Protein AF-A0A1F3VD15-F1 (afdb_monomer_lite)

pLDDT: mean 77.74, std 13.34, range [30.31, 94.88]

Structure (mmCIF, N/CA/C/O backbone):
data_AF-A0A1F3VD15-F1
#
_entry.id   AF-A0A1F3VD15-F1
#
loop_
_atom_site.group_PDB
_atom_site.id
_atom_site.type_symbol
_atom_site.label_atom_id
_atom_site.label_alt_id
_atom_site.label_comp_id
_atom_site.label_asym_id
_atom_site.label_entity_id
_atom_site.label_seq_id
_atom_site.pdbx_PDB_ins_code
_atom_site.Cartn_x
_atom_site.Cartn_y
_atom_site.Cartn_z
_atom_site.occupancy
_atom_site.B_iso_or_equiv
_atom_site.auth_seq_id
_atom_site.auth_comp_id
_atom_site.auth_asym_id
_atom_site.auth_atom_id
_atom_site.pdbx_PDB_model_num
ATOM 1 N N . MET A 1 1 ? 18.561 3.387 11.518 1.00 33.38 1 MET A N 1
ATOM 2 C CA . MET A 1 1 ? 18.043 2.213 10.785 1.00 33.38 1 MET A CA 1
ATOM 3 C C . MET A 1 1 ? 16.735 1.806 11.439 1.00 33.38 1 MET A C 1
ATOM 5 O O . MET A 1 1 ? 16.767 1.297 12.551 1.00 33.38 1 MET A O 1
ATOM 9 N N . GLN A 1 2 ? 15.594 2.142 10.833 1.00 30.31 2 GLN A N 1
ATOM 10 C CA . GLN A 1 2 ? 14.295 1.682 11.330 1.00 30.31 2 GLN A CA 1
ATOM 11 C C . GLN A 1 2 ? 14.101 0.237 10.874 1.00 30.31 2 GLN A C 1
ATOM 13 O O . GLN A 1 2 ? 14.161 -0.056 9.683 1.00 30.31 2 GLN A O 1
ATOM 18 N N . LYS A 1 3 ? 13.949 -0.659 11.847 1.00 33.28 3 LYS A N 1
ATOM 19 C CA . LYS A 1 3 ? 13.610 -2.062 11.634 1.00 33.28 3 LYS A CA 1
ATOM 20 C C . LYS A 1 3 ? 12.142 -2.088 11.201 1.00 33.28 3 LYS A C 1
ATOM 22 O O . LYS A 1 3 ? 11.276 -1.692 11.975 1.00 33.28 3 LYS A O 1
ATOM 27 N N . ILE A 1 4 ? 11.887 -2.438 9.945 1.00 37.91 4 ILE A N 1
ATOM 28 C CA . ILE A 1 4 ? 10.530 -2.667 9.445 1.00 37.91 4 ILE A CA 1
ATOM 29 C C . ILE A 1 4 ? 10.178 -4.088 9.878 1.00 37.91 4 ILE A C 1
ATOM 31 O O . ILE A 1 4 ? 10.725 -5.052 9.344 1.00 37.91 4 ILE A O 1
ATOM 35 N N . ASP A 1 5 ? 9.331 -4.213 10.898 1.00 36.34 5 ASP A N 1
ATOM 36 C CA . ASP A 1 5 ? 8.799 -5.508 11.313 1.00 36.34 5 ASP A CA 1
ATOM 37 C C . ASP A 1 5 ? 7.861 -6.026 10.212 1.00 36.34 5 ASP A C 1
ATOM 39 O O . ASP A 1 5 ? 6.849 -5.406 9.879 1.00 36.34 5 ASP A O 1
ATOM 43 N N . LEU A 1 6 ? 8.236 -7.153 9.605 1.00 44.38 6 LEU A N 1
ATOM 44 C CA . LEU A 1 6 ? 7.479 -7.792 8.533 1.00 44.38 6 LEU A CA 1
ATOM 45 C C . LEU A 1 6 ? 6.289 -8.550 9.128 1.00 44.38 6 LEU A C 1
ATOM 47 O O . LEU A 1 6 ? 6.443 -9.576 9.792 1.00 44.38 6 LEU A O 1
ATOM 51 N N . ILE A 1 7 ? 5.089 -8.041 8.867 1.00 45.97 7 ILE A N 1
ATOM 52 C CA . ILE A 1 7 ? 3.835 -8.741 9.140 1.00 45.97 7 ILE A CA 1
ATOM 53 C C . ILE A 1 7 ? 3.739 -9.901 8.139 1.00 45.97 7 ILE A C 1
ATOM 55 O O . ILE A 1 7 ? 3.743 -9.675 6.931 1.00 45.97 7 ILE A O 1
ATOM 59 N N . LYS A 1 8 ? 3.655 -11.147 8.626 1.00 44.97 8 LYS A N 1
ATOM 60 C CA . LYS A 1 8 ? 3.222 -12.290 7.806 1.00 44.97 8 LYS A CA 1
ATOM 61 C C . LYS A 1 8 ? 1.795 -12.011 7.344 1.00 44.97 8 LYS A C 1
ATOM 63 O O . LYS A 1 8 ? 0.883 -12.001 8.169 1.00 44.97 8 LYS A O 1
ATOM 68 N N . TRP A 1 9 ? 1.607 -11.773 6.052 1.00 48.97 9 TRP A N 1
ATOM 69 C CA . TRP A 1 9 ? 0.275 -11.618 5.483 1.00 48.97 9 TRP A CA 1
ATOM 70 C C . TRP A 1 9 ? -0.355 -13.013 5.364 1.00 48.97 9 TRP A C 1
ATOM 72 O O . TRP A 1 9 ? 0.248 -13.885 4.735 1.00 48.97 9 TRP A O 1
ATOM 82 N N . PRO A 1 10 ? -1.519 -13.276 5.987 1.00 54.78 10 PRO A N 1
ATOM 83 C CA . PRO A 1 10 ? -2.257 -14.501 5.708 1.00 54.78 10 PRO A CA 1
ATOM 84 C C . PRO A 1 10 ? -2.608 -14.537 4.216 1.00 54.78 10 PRO A C 1
ATOM 86 O O . PRO A 1 10 ? -3.011 -13.504 3.682 1.00 54.78 10 PRO A O 1
ATOM 89 N N . GLU A 1 11 ? -2.483 -15.697 3.562 1.00 53.53 11 GLU A N 1
ATOM 90 C CA . GLU A 1 11 ? -2.749 -15.919 2.120 1.00 53.53 11 GLU A CA 1
ATOM 91 C C . GLU A 1 11 ? -4.095 -15.326 1.665 1.00 53.53 11 GLU A C 1
ATOM 93 O O . GLU A 1 11 ? -4.201 -14.716 0.602 1.00 53.53 11 GLU A O 1
ATOM 98 N N . GLN A 1 12 ? -5.093 -15.370 2.551 1.00 54.88 12 GLN A N 1
ATOM 99 C CA . GLN A 1 12 ? -6.418 -14.774 2.362 1.00 54.88 12 GLN A CA 1
ATOM 100 C C . GLN A 1 12 ? -6.379 -13.259 2.097 1.00 54.88 12 GLN A C 1
ATOM 102 O O . GLN A 1 12 ? -7.268 -12.721 1.448 1.00 54.88 12 GLN A O 1
ATOM 107 N N . THR A 1 13 ? -5.358 -12.548 2.572 1.00 67.00 13 THR A N 1
ATOM 108 C CA . THR A 1 13 ? -5.269 -11.088 2.438 1.00 67.00 13 THR A CA 1
ATOM 109 C C . THR A 1 13 ? -4.883 -10.668 1.028 1.00 67.00 13 THR A C 1
ATOM 111 O O . THR A 1 13 ? -5.442 -9.703 0.522 1.00 67.00 13 THR A O 1
ATOM 114 N N . LEU A 1 14 ? -3.970 -11.393 0.373 1.00 71.12 14 LEU A N 1
ATOM 115 C CA . LEU A 1 14 ? -3.529 -11.075 -0.990 1.00 71.12 14 LEU A CA 1
ATOM 116 C C . LEU A 1 14 ? -4.651 -11.330 -1.996 1.00 71.12 14 LEU A C 1
ATOM 118 O O . LEU A 1 14 ? -4.948 -10.452 -2.800 1.00 71.12 14 LEU A O 1
ATOM 122 N N . ALA A 1 15 ? -5.348 -12.463 -1.886 1.00 69.50 15 ALA A N 1
ATOM 123 C CA . ALA A 1 15 ? -6.526 -12.744 -2.704 1.00 69.50 15 ALA A CA 1
ATOM 124 C C . ALA A 1 15 ? -7.658 -11.726 -2.464 1.00 69.50 15 ALA A C 1
ATOM 126 O O . ALA A 1 15 ? -8.293 -11.276 -3.415 1.00 69.50 15 ALA A O 1
ATOM 127 N N . CYS A 1 16 ? -7.893 -11.307 -1.214 1.00 73.62 16 CYS A N 1
ATOM 128 C CA . CYS A 1 16 ? -8.861 -10.249 -0.905 1.00 73.62 16 CYS A CA 1
ATOM 129 C C . CYS A 1 16 ? -8.469 -8.900 -1.518 1.00 73.62 16 CYS A C 1
ATOM 131 O O . CYS A 1 16 ? -9.322 -8.247 -2.109 1.00 73.62 16 CYS A O 1
ATOM 133 N N . ILE A 1 17 ? -7.193 -8.512 -1.440 1.00 73.69 17 ILE A N 1
ATOM 134 C CA . ILE A 1 17 ? -6.690 -7.299 -2.093 1.00 73.69 17 ILE A CA 1
ATOM 135 C C . ILE A 1 17 ? -6.901 -7.419 -3.604 1.00 73.69 17 ILE A C 1
ATOM 137 O O . ILE A 1 17 ? -7.542 -6.566 -4.199 1.00 73.69 17 ILE A O 1
ATOM 141 N N . LEU A 1 18 ? -6.458 -8.506 -4.234 1.00 74.62 18 LEU A N 1
ATOM 142 C CA . LEU A 1 18 ? -6.591 -8.696 -5.681 1.00 74.62 18 LEU A CA 1
ATOM 143 C C . LEU A 1 18 ? -8.056 -8.710 -6.164 1.00 74.62 18 LEU A C 1
ATOM 145 O O . LEU A 1 18 ? -8.299 -8.321 -7.300 1.00 74.62 18 LEU A O 1
ATOM 149 N N . LYS A 1 19 ? -9.037 -9.078 -5.323 1.00 75.00 19 LYS A N 1
ATOM 150 C CA . LYS A 1 19 ? -10.478 -8.950 -5.637 1.00 75.00 19 LYS A CA 1
ATOM 151 C C . LYS A 1 19 ? -10.972 -7.505 -5.683 1.00 75.00 19 LYS A C 1
ATOM 153 O O . LYS A 1 19 ? -11.903 -7.214 -6.428 1.00 75.00 19 LYS A O 1
ATOM 158 N N . GLU A 1 20 ? -10.415 -6.623 -4.859 1.00 76.12 20 GLU A N 1
ATOM 159 C CA . GLU A 1 20 ? -10.830 -5.215 -4.799 1.00 76.12 20 GLU A CA 1
ATOM 160 C C . GLU A 1 20 ? -10.214 -4.373 -5.923 1.00 76.12 20 GLU A C 1
ATOM 162 O O . GLU A 1 20 ? -10.725 -3.298 -6.243 1.00 76.12 20 GLU A O 1
ATOM 167 N N . TYR A 1 21 ? -9.136 -4.858 -6.543 1.00 72.50 21 TYR A N 1
ATOM 168 C CA . TYR A 1 21 ? -8.467 -4.172 -7.642 1.00 72.50 21 TYR A CA 1
ATOM 169 C C . TYR A 1 21 ? -8.909 -4.736 -9.004 1.00 72.50 21 TYR A C 1
ATOM 171 O O . TYR A 1 21 ? -8.907 -5.949 -9.200 1.00 72.50 21 TYR A O 1
ATOM 179 N N . PRO A 1 22 ? -9.241 -3.878 -9.988 1.00 66.50 22 PRO A N 1
ATOM 180 C CA . PRO A 1 22 ? -9.654 -4.307 -11.324 1.00 66.50 22 PRO A CA 1
ATOM 181 C C . PRO A 1 22 ? -8.439 -4.747 -12.160 1.00 66.50 22 PRO A C 1
ATOM 183 O O . PRO A 1 22 ? -7.935 -4.023 -13.027 1.00 66.50 22 PRO A O 1
ATOM 186 N N . LEU A 1 23 ? -7.921 -5.937 -11.857 1.00 73.50 23 LEU A N 1
ATOM 187 C CA . LEU A 1 23 ? -6.778 -6.533 -12.542 1.00 73.50 23 LEU A CA 1
ATOM 188 C C . LEU A 1 23 ? -7.136 -6.793 -14.008 1.00 73.50 23 LEU A C 1
ATOM 190 O O . LEU A 1 23 ? -8.112 -7.468 -14.318 1.00 73.50 23 LEU A O 1
ATOM 194 N N . GLY A 1 24 ? -6.338 -6.236 -14.918 1.00 69.44 24 GLY A N 1
ATOM 195 C CA . GLY A 1 24 ? -6.509 -6.411 -16.362 1.00 69.44 24 GLY A CA 1
ATOM 196 C C . GLY A 1 24 ? -7.324 -5.337 -17.069 1.00 69.44 24 GLY A C 1
ATOM 197 O O . GLY A 1 24 ? -7.213 -5.208 -18.288 1.00 69.44 24 GLY A O 1
ATOM 198 N N . GLU A 1 25 ? -8.081 -4.530 -16.327 1.00 71.88 25 GLU A N 1
ATOM 199 C CA . GLU A 1 25 ? -8.846 -3.407 -16.884 1.00 71.88 25 GLU A CA 1
ATOM 200 C C . GLU A 1 25 ? -8.018 -2.118 -16.946 1.00 71.88 25 GLU A C 1
ATOM 202 O O . GLU A 1 25 ? -8.236 -1.272 -17.813 1.00 71.88 25 GLU A O 1
ATOM 207 N N . ILE A 1 26 ? -7.045 -1.971 -16.041 1.00 72.19 26 ILE A N 1
ATOM 208 C CA . ILE A 1 26 ? -6.210 -0.774 -15.901 1.00 72.19 26 ILE A CA 1
ATOM 209 C C . ILE A 1 26 ? -4.726 -1.184 -15.858 1.00 72.19 26 ILE A C 1
ATOM 211 O O . ILE A 1 26 ? -4.398 -2.196 -15.230 1.00 72.19 26 ILE A O 1
ATOM 215 N N . PRO A 1 27 ? -3.803 -0.411 -16.468 1.00 77.19 27 PRO A N 1
ATOM 216 C CA . PRO A 1 27 ? -2.366 -0.630 -16.317 1.00 77.19 27 PRO A CA 1
ATOM 217 C C . PRO A 1 27 ? -1.941 -0.547 -14.846 1.00 77.19 27 PRO A C 1
ATOM 219 O O . PRO A 1 27 ? -2.124 0.486 -14.200 1.00 77.19 27 PRO A O 1
ATOM 222 N N . HIS A 1 28 ? -1.353 -1.617 -14.317 1.00 79.31 28 HIS A N 1
ATOM 223 C CA . HIS A 1 28 ? -0.834 -1.675 -12.950 1.00 79.31 28 HIS A CA 1
ATOM 224 C C . HIS A 1 28 ? 0.445 -2.523 -12.878 1.00 79.31 28 HIS A C 1
ATOM 226 O O . HIS A 1 28 ? 0.648 -3.450 -13.665 1.00 79.31 28 HIS A O 1
ATOM 232 N N . TYR A 1 29 ? 1.338 -2.158 -11.962 1.00 85.31 29 TYR A N 1
ATOM 233 C CA . TYR A 1 29 ? 2.598 -2.857 -11.732 1.00 85.31 29 TYR A CA 1
ATOM 234 C C . TYR A 1 29 ? 2.840 -3.023 -10.233 1.00 85.31 29 TYR A C 1
ATOM 236 O O . TYR A 1 29 ? 2.342 -2.238 -9.424 1.00 85.31 29 TYR A O 1
ATOM 244 N N . LEU A 1 30 ? 3.607 -4.045 -9.874 1.00 84.56 30 LEU A N 1
ATOM 245 C CA . LEU A 1 30 ? 4.031 -4.328 -8.510 1.00 84.56 30 LEU A CA 1
ATOM 246 C C . LEU A 1 30 ? 5.524 -4.037 -8.398 1.00 84.56 30 LEU A C 1
ATOM 248 O O . LEU A 1 30 ? 6.339 -4.694 -9.046 1.00 84.56 30 LEU A O 1
ATOM 252 N N . ASP A 1 31 ? 5.880 -3.041 -7.591 1.00 84.75 31 ASP A N 1
ATOM 253 C CA . ASP A 1 31 ? 7.278 -2.762 -7.282 1.00 84.75 31 ASP A CA 1
ATOM 254 C C . ASP A 1 31 ? 7.744 -3.658 -6.135 1.00 84.75 31 ASP A C 1
ATOM 256 O O . ASP A 1 31 ? 7.225 -3.580 -5.021 1.00 84.75 31 ASP A O 1
ATOM 260 N N . THR A 1 32 ? 8.708 -4.532 -6.421 1.00 84.75 32 THR A N 1
ATOM 261 C CA . THR A 1 32 ? 9.265 -5.478 -5.444 1.00 84.75 32 THR A CA 1
ATOM 262 C C . THR A 1 32 ? 10.752 -5.250 -5.194 1.00 84.75 32 THR A C 1
ATOM 264 O O . THR A 1 32 ? 11.422 -6.112 -4.627 1.00 84.75 32 THR A O 1
ATOM 267 N N . THR A 1 33 ? 11.272 -4.086 -5.594 1.00 83.38 33 THR A N 1
ATOM 268 C CA . THR A 1 33 ? 12.703 -3.757 -5.524 1.00 83.38 33 THR A CA 1
ATOM 269 C C . THR A 1 33 ? 13.232 -3.747 -4.086 1.00 83.38 33 THR A C 1
ATOM 271 O O . THR A 1 33 ? 14.368 -4.150 -3.848 1.00 83.38 33 THR A O 1
ATOM 274 N N . ASP A 1 34 ? 12.394 -3.368 -3.117 1.00 81.50 34 ASP A N 1
ATOM 275 C CA . ASP A 1 34 ? 12.758 -3.308 -1.694 1.00 81.50 34 ASP A CA 1
ATOM 276 C C . ASP A 1 34 ? 12.611 -4.658 -0.955 1.00 81.50 34 ASP A C 1
ATOM 278 O O . ASP A 1 34 ? 12.935 -4.761 0.232 1.00 81.50 34 ASP A O 1
ATOM 282 N N . LEU A 1 35 ? 12.121 -5.712 -1.623 1.00 80.44 35 LEU A N 1
ATOM 283 C CA . LEU A 1 35 ? 11.941 -7.029 -1.007 1.00 80.44 35 LEU A CA 1
ATOM 284 C C . LEU A 1 35 ? 13.231 -7.855 -1.054 1.00 80.44 35 LEU A C 1
ATOM 286 O O . LEU A 1 35 ? 13.760 -8.163 -2.126 1.00 80.44 35 LEU A O 1
ATOM 290 N N . ILE A 1 36 ? 13.668 -8.296 0.128 1.00 83.44 36 ILE A N 1
ATOM 291 C CA . ILE A 1 36 ? 14.763 -9.259 0.313 1.00 83.44 36 ILE A CA 1
ATOM 292 C C . ILE A 1 36 ? 14.466 -10.543 -0.505 1.00 83.44 36 ILE A C 1
ATOM 294 O O . ILE A 1 36 ? 13.306 -10.969 -0.504 1.00 83.44 36 ILE A O 1
ATOM 298 N N . PRO A 1 37 ? 15.453 -11.159 -1.194 1.00 78.75 37 PRO A N 1
ATOM 299 C CA . PRO A 1 37 ? 15.242 -12.333 -2.053 1.00 78.75 37 PRO A CA 1
ATOM 300 C C . PRO A 1 37 ? 14.416 -13.466 -1.440 1.00 78.75 37 PRO A C 1
ATOM 302 O O . PRO A 1 37 ? 13.462 -13.922 -2.066 1.00 78.75 37 PRO A O 1
ATOM 305 N N . GLU A 1 38 ? 14.686 -13.860 -0.196 1.00 78.62 38 GLU A N 1
ATOM 306 C CA . GLU A 1 38 ? 13.961 -14.959 0.456 1.00 78.62 38 GLU A CA 1
ATOM 307 C C . GLU A 1 38 ? 12.478 -14.620 0.687 1.00 78.62 38 GLU A C 1
ATOM 309 O O . GLU A 1 38 ? 11.600 -15.473 0.572 1.00 78.62 38 GLU A O 1
ATOM 314 N N . ASN A 1 39 ? 12.172 -13.352 0.972 1.00 79.94 39 ASN A N 1
ATOM 315 C CA . ASN A 1 39 ? 10.792 -12.893 1.157 1.00 79.94 39 ASN A CA 1
ATOM 316 C C . ASN A 1 39 ? 10.053 -12.750 -0.173 1.00 79.94 39 ASN A C 1
ATOM 318 O O . ASN A 1 39 ? 8.826 -12.839 -0.218 1.00 79.94 39 ASN A O 1
ATOM 322 N N . PHE A 1 40 ? 10.794 -12.501 -1.248 1.00 83.25 40 PHE A N 1
ATOM 323 C CA . PHE A 1 40 ? 10.228 -12.346 -2.570 1.00 83.25 40 PHE A CA 1
ATOM 324 C C . PHE A 1 40 ? 9.727 -13.661 -3.145 1.00 83.25 40 PHE A C 1
ATOM 326 O O . PHE A 1 40 ? 8.635 -13.680 -3.697 1.00 83.25 40 PHE A O 1
ATOM 333 N N . GLU A 1 41 ? 10.476 -14.753 -2.997 1.00 82.88 41 GLU A N 1
ATOM 334 C CA . GLU A 1 41 ? 10.024 -16.063 -3.478 1.00 82.88 41 GLU A CA 1
ATOM 335 C C . GLU A 1 41 ? 8.710 -16.474 -2.808 1.00 82.88 41 GLU A C 1
ATOM 337 O O . GLU A 1 41 ? 7.771 -16.891 -3.485 1.00 82.88 41 GLU A O 1
ATOM 342 N N . MET A 1 42 ? 8.610 -16.256 -1.492 1.00 83.94 42 MET A N 1
ATOM 343 C CA . MET A 1 42 ? 7.379 -16.490 -0.737 1.00 83.94 42 MET A CA 1
ATOM 344 C C . MET A 1 42 ? 6.234 -15.593 -1.231 1.00 83.94 42 MET A C 1
ATOM 346 O O . MET A 1 42 ? 5.135 -16.080 -1.478 1.00 83.94 42 MET A O 1
ATOM 350 N N . PHE A 1 43 ? 6.487 -14.295 -1.425 1.00 84.75 43 PHE A N 1
ATOM 351 C CA . PHE A 1 43 ? 5.500 -13.364 -1.980 1.00 84.75 43 PHE A CA 1
ATOM 352 C C . PHE A 1 43 ? 5.044 -13.772 -3.388 1.00 84.75 43 PHE A C 1
ATOM 354 O O . PHE A 1 43 ? 3.858 -13.718 -3.701 1.00 84.75 43 PHE A O 1
ATOM 361 N N . PHE A 1 44 ? 5.979 -14.193 -4.237 1.00 86.50 44 PHE A N 1
ATOM 362 C CA . PHE A 1 44 ? 5.713 -14.584 -5.612 1.00 86.50 44 PHE A CA 1
ATOM 363 C C . PHE A 1 44 ? 4.852 -15.850 -5.681 1.00 86.50 44 PHE A C 1
ATOM 365 O O . PHE A 1 44 ? 3.905 -15.894 -6.462 1.00 86.50 44 PHE A O 1
ATOM 372 N N . GLN A 1 45 ? 5.116 -16.844 -4.827 1.00 85.75 45 GLN A N 1
ATOM 373 C CA . GLN A 1 45 ? 4.256 -18.025 -4.706 1.00 85.75 45 GLN A CA 1
ATOM 374 C C . GLN A 1 45 ? 2.844 -17.651 -4.248 1.00 85.75 45 GLN A C 1
ATOM 376 O O . GLN A 1 45 ? 1.878 -18.013 -4.911 1.00 85.75 45 GLN A O 1
ATOM 381 N N . GLN A 1 46 ? 2.721 -16.832 -3.200 1.00 85.00 46 GLN A N 1
ATOM 382 C CA . GLN A 1 46 ? 1.417 -16.363 -2.719 1.00 85.00 46 GLN A CA 1
ATOM 383 C C . GLN A 1 46 ? 0.641 -15.576 -3.784 1.00 85.00 46 GLN A C 1
ATOM 385 O O . GLN A 1 46 ? -0.581 -15.678 -3.873 1.00 85.00 46 GLN A O 1
ATOM 390 N N . LEU A 1 47 ? 1.342 -14.791 -4.604 1.00 85.12 47 LEU A N 1
ATOM 391 C CA . LEU A 1 47 ? 0.750 -14.065 -5.722 1.00 85.12 47 LEU A CA 1
ATOM 392 C C . LEU A 1 47 ? 0.208 -15.026 -6.788 1.00 85.12 47 LEU A C 1
ATOM 394 O O . LEU A 1 47 ? -0.909 -14.832 -7.264 1.00 85.12 47 LEU A O 1
ATOM 398 N N . LEU A 1 48 ? 0.972 -16.060 -7.150 1.00 85.44 48 LEU A N 1
ATOM 399 C CA . LEU A 1 48 ? 0.530 -17.076 -8.106 1.00 85.44 48 LEU A CA 1
ATOM 400 C C . LEU A 1 48 ? -0.676 -17.861 -7.589 1.00 85.44 48 LEU A C 1
ATOM 402 O O . LEU A 1 48 ? -1.636 -18.057 -8.334 1.00 85.44 48 LEU A O 1
ATOM 406 N N . ASP A 1 49 ? -0.652 -18.264 -6.322 1.00 85.25 49 ASP A N 1
ATOM 407 C CA . ASP A 1 49 ? -1.759 -18.980 -5.691 1.00 85.25 49 ASP A CA 1
ATOM 408 C C . ASP A 1 49 ? -3.031 -18.128 -5.692 1.00 85.25 49 ASP A C 1
ATOM 410 O O . ASP A 1 49 ? -4.097 -18.606 -6.084 1.00 85.25 49 ASP A O 1
ATOM 414 N N . ALA A 1 50 ? -2.913 -16.836 -5.376 1.00 82.94 50 ALA A N 1
ATOM 415 C CA . ALA A 1 50 ? -4.040 -15.913 -5.409 1.00 82.94 50 ALA A CA 1
ATOM 416 C C . ALA A 1 50 ? -4.571 -15.670 -6.837 1.00 82.94 50 ALA A C 1
ATOM 418 O O . ALA A 1 50 ? -5.783 -15.626 -7.041 1.00 82.94 50 ALA A O 1
ATOM 419 N N . ILE A 1 51 ? -3.701 -15.555 -7.848 1.00 80.62 51 ILE A N 1
ATOM 420 C CA . ILE A 1 51 ? -4.112 -15.436 -9.261 1.00 80.62 51 ILE A CA 1
ATOM 421 C C . ILE A 1 51 ? -4.880 -16.686 -9.711 1.00 80.62 51 ILE A C 1
ATOM 423 O O . ILE A 1 51 ? -5.931 -16.572 -10.350 1.00 80.62 51 ILE A O 1
ATOM 427 N N . ASN A 1 52 ? -4.385 -17.870 -9.341 1.00 83.00 52 ASN A N 1
ATOM 428 C CA . ASN A 1 52 ? -5.015 -19.151 -9.653 1.00 83.00 52 ASN A CA 1
ATOM 429 C C . ASN A 1 52 ? -6.371 -19.309 -8.949 1.00 83.00 52 ASN A C 1
ATOM 431 O O . ASN A 1 52 ? -7.342 -19.732 -9.581 1.00 83.00 52 ASN A O 1
ATOM 435 N N . GLU A 1 53 ? -6.467 -18.937 -7.669 1.00 83.81 53 GLU A N 1
ATOM 436 C CA . GLU A 1 53 ? -7.716 -18.970 -6.898 1.00 83.81 53 GLU A CA 1
ATOM 437 C C . GLU A 1 53 ? -8.785 -18.064 -7.526 1.00 83.81 53 GLU A C 1
ATOM 439 O O . GLU A 1 53 ? -9.948 -18.454 -7.661 1.00 83.81 53 GLU A O 1
ATOM 444 N N . LEU A 1 54 ? -8.384 -16.869 -7.966 1.00 78.44 54 LEU A N 1
ATOM 445 C CA . LEU A 1 54 ? -9.269 -15.889 -8.594 1.00 78.44 54 LEU A CA 1
ATOM 446 C C . LEU A 1 54 ? -9.583 -16.191 -10.062 1.00 78.44 54 LEU A C 1
ATOM 448 O O . LEU A 1 54 ? -10.436 -15.518 -10.641 1.00 78.44 54 LEU A O 1
ATOM 452 N N . LYS A 1 55 ? -8.937 -17.204 -10.658 1.00 77.56 55 LYS A N 1
ATOM 453 C CA . LYS A 1 55 ? -9.060 -17.569 -12.080 1.00 77.56 55 LYS A CA 1
ATOM 454 C C . LYS A 1 55 ? -8.860 -16.373 -13.013 1.00 77.56 55 LYS A C 1
ATOM 456 O O . LYS A 1 55 ? -9.560 -16.235 -14.017 1.00 77.56 55 LYS A O 1
ATOM 461 N N . ILE A 1 56 ? -7.923 -15.497 -12.666 1.00 75.00 56 ILE A N 1
ATOM 462 C CA . ILE A 1 56 ? -7.587 -14.346 -13.500 1.00 75.00 56 ILE A CA 1
ATOM 463 C C . ILE A 1 56 ? -6.821 -14.876 -14.711 1.00 75.00 56 ILE A C 1
ATOM 465 O O . ILE A 1 56 ? -5.778 -15.510 -14.561 1.00 75.00 56 ILE A O 1
ATOM 469 N N . ASP A 1 57 ? -7.354 -14.646 -15.912 1.00 71.00 57 ASP A N 1
ATOM 470 C CA . ASP A 1 57 ? -6.650 -14.995 -17.146 1.00 71.00 57 ASP A CA 1
ATOM 471 C C . ASP A 1 57 ? -5.351 -14.184 -17.214 1.00 71.00 57 ASP A C 1
ATOM 473 O O . ASP A 1 57 ? -5.355 -12.989 -16.953 1.00 71.00 57 ASP A O 1
ATOM 477 N N . THR A 1 58 ? -4.229 -14.804 -17.559 1.00 62.81 58 THR A N 1
ATOM 478 C CA . THR A 1 58 ? -2.940 -14.113 -17.704 1.00 62.81 58 THR A CA 1
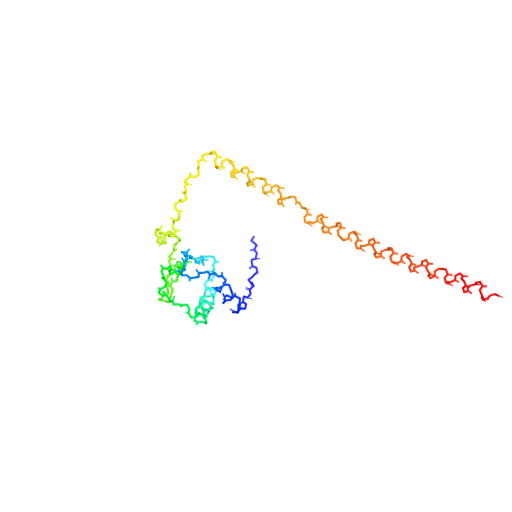ATOM 479 C C . THR A 1 58 ? -2.838 -13.326 -19.016 1.00 62.81 58 THR A C 1
ATOM 481 O O . THR A 1 58 ? -1.905 -12.545 -19.203 1.00 62.81 58 THR A O 1
ATOM 484 N N . ARG A 1 59 ? -3.815 -13.471 -19.922 1.00 66.31 59 ARG A N 1
ATOM 485 C CA . ARG A 1 59 ? -3.915 -12.773 -21.217 1.00 66.31 59 ARG A CA 1
ATOM 486 C C . ARG A 1 59 ? -4.717 -11.470 -21.157 1.00 66.31 59 ARG A C 1
ATOM 488 O O . ARG A 1 59 ? -5.423 -11.125 -22.104 1.00 66.31 59 ARG A O 1
ATOM 495 N N . LEU A 1 60 ? -4.640 -10.751 -20.044 1.00 70.31 60 LEU A N 1
ATOM 496 C CA . LEU A 1 60 ? -5.367 -9.494 -19.871 1.00 70.31 60 LEU A CA 1
ATOM 497 C C . LEU A 1 60 ? -4.895 -8.441 -20.877 1.00 70.31 60 LEU A C 1
ATOM 499 O O . LEU A 1 60 ? -3.715 -8.379 -21.224 1.00 70.31 60 LEU A O 1
ATOM 503 N N . SER A 1 61 ? -5.808 -7.544 -21.260 1.00 67.69 61 SER A N 1
ATOM 504 C CA . SER A 1 61 ? -5.495 -6.342 -22.048 1.00 67.69 61 SER A CA 1
ATOM 505 C C . SER A 1 61 ? -4.364 -5.519 -21.421 1.00 67.69 61 SER A C 1
ATOM 507 O O . SER A 1 61 ? -3.559 -4.919 -22.135 1.00 67.69 61 SER A O 1
ATOM 509 N N . TYR A 1 62 ? -4.283 -5.528 -20.087 1.00 74.12 62 TYR A N 1
ATOM 510 C CA . TYR A 1 62 ? -3.202 -4.936 -19.311 1.00 74.12 62 TYR A CA 1
ATOM 511 C C . TYR A 1 62 ? -2.612 -5.965 -18.335 1.00 74.12 62 TYR A C 1
ATOM 513 O O . TYR A 1 62 ? -3.153 -6.135 -17.239 1.00 74.12 62 TYR A O 1
ATOM 521 N N . PRO A 1 63 ? -1.519 -6.661 -18.700 1.00 78.19 63 PRO A N 1
ATOM 522 C CA . PRO A 1 63 ? -0.899 -7.630 -17.807 1.00 78.19 63 PRO A CA 1
ATOM 523 C C . PRO A 1 63 ? -0.266 -6.931 -16.600 1.00 78.19 63 PRO A C 1
ATOM 525 O O . PRO A 1 63 ? 0.252 -5.815 -16.705 1.00 78.19 63 PRO A O 1
ATOM 528 N N . THR A 1 64 ? -0.294 -7.602 -15.452 1.00 81.06 64 THR A N 1
ATOM 529 C CA . THR A 1 64 ? 0.408 -7.168 -14.241 1.00 81.06 64 THR A CA 1
ATOM 530 C C . THR A 1 64 ? 1.912 -7.301 -14.461 1.00 81.06 64 THR A C 1
ATOM 532 O O . THR A 1 64 ? 2.401 -8.406 -14.677 1.00 81.06 64 THR A O 1
ATOM 535 N N . TYR A 1 65 ? 2.661 -6.202 -14.394 1.00 85.00 65 TYR A N 1
ATOM 536 C CA . TYR A 1 65 ? 4.127 -6.256 -14.451 1.00 85.00 65 TYR A CA 1
ATOM 537 C C . TYR A 1 65 ? 4.720 -6.293 -13.049 1.00 85.00 65 TYR A C 1
ATOM 539 O O . TYR A 1 65 ? 4.270 -5.567 -12.162 1.00 85.00 65 TYR A O 1
ATOM 547 N N . LEU A 1 66 ? 5.769 -7.085 -12.860 1.00 87.69 66 LEU A N 1
ATOM 548 C CA . LEU A 1 66 ? 6.526 -7.133 -11.617 1.00 87.69 66 LEU A CA 1
ATOM 549 C C . LEU A 1 66 ? 7.898 -6.483 -11.816 1.00 87.69 66 LEU A C 1
ATOM 551 O O . LEU A 1 66 ? 8.621 -6.840 -12.743 1.00 87.69 66 LEU A O 1
ATOM 555 N N . ILE A 1 67 ? 8.261 -5.518 -10.971 1.00 87.25 67 ILE A N 1
ATOM 556 C CA . ILE A 1 67 ? 9.553 -4.830 -11.056 1.00 87.25 67 ILE A CA 1
ATOM 557 C C . ILE A 1 67 ? 10.543 -5.520 -10.123 1.00 87.25 67 ILE A C 1
ATOM 559 O O . ILE A 1 67 ? 10.397 -5.456 -8.898 1.00 87.25 67 ILE A O 1
ATOM 563 N N . ARG A 1 68 ? 11.527 -6.202 -10.716 1.00 87.38 68 ARG A N 1
ATOM 564 C CA . ARG A 1 68 ? 12.617 -6.885 -10.021 1.00 87.38 68 ARG A CA 1
ATOM 565 C C . ARG A 1 68 ? 13.803 -7.142 -10.953 1.00 87.38 68 ARG A C 1
ATOM 567 O O . ARG A 1 68 ? 13.630 -7.594 -12.079 1.00 87.38 68 ARG A O 1
ATOM 574 N N . LYS A 1 69 ? 15.021 -6.865 -10.482 1.00 83.75 69 LYS A N 1
ATOM 575 C CA . LYS A 1 69 ? 16.253 -6.924 -11.295 1.00 83.75 69 LYS A CA 1
ATOM 576 C C . LYS A 1 69 ? 16.897 -8.316 -11.348 1.00 83.75 69 LYS A C 1
ATOM 578 O O . LYS A 1 69 ? 17.591 -8.643 -12.305 1.00 83.75 69 LYS A O 1
ATOM 583 N N . ASP A 1 70 ? 16.702 -9.109 -10.305 1.00 85.25 70 ASP A N 1
ATOM 584 C CA . ASP A 1 70 ? 17.349 -10.397 -10.031 1.00 85.25 70 ASP A CA 1
ATOM 585 C C . ASP A 1 70 ? 16.433 -11.605 -10.294 1.00 85.25 70 ASP A C 1
ATOM 587 O O . ASP A 1 70 ? 16.782 -12.725 -9.936 1.00 85.25 70 ASP A O 1
ATOM 591 N N . PHE A 1 71 ? 15.276 -11.405 -10.934 1.00 84.56 71 PHE A N 1
ATOM 592 C CA . PHE A 1 71 ? 14.267 -12.449 -11.101 1.00 84.56 71 PHE A CA 1
ATOM 593 C C . PHE A 1 71 ? 13.664 -12.465 -12.507 1.00 84.56 71 PHE A C 1
ATOM 595 O O . PHE A 1 71 ? 13.513 -11.426 -13.149 1.00 84.56 71 PHE A O 1
ATOM 602 N N . LYS A 1 72 ? 13.304 -13.657 -12.986 1.00 83.44 72 LYS A N 1
ATOM 603 C CA . LYS A 1 72 ? 12.566 -13.866 -14.235 1.00 83.44 72 LYS A CA 1
ATOM 604 C C . LYS A 1 72 ? 11.505 -14.931 -14.014 1.00 83.44 72 LYS A C 1
ATOM 606 O O . LYS A 1 72 ? 11.763 -15.926 -13.345 1.00 83.44 72 LYS A O 1
ATOM 611 N N . SER A 1 73 ? 10.335 -14.726 -14.604 1.00 82.06 73 SER A N 1
ATOM 612 C CA . SER A 1 73 ? 9.247 -15.695 -14.584 1.00 82.06 73 SER A CA 1
ATOM 613 C C . SER A 1 73 ? 8.502 -15.684 -15.910 1.00 82.06 73 SER A C 1
ATOM 615 O O . SER A 1 73 ? 8.351 -14.629 -16.525 1.00 82.06 73 SER A O 1
ATOM 617 N N . ASP A 1 74 ? 8.017 -16.857 -16.310 1.00 79.81 74 ASP A N 1
ATOM 618 C CA . ASP A 1 74 ? 7.139 -17.028 -17.470 1.00 79.81 74 ASP A CA 1
ATOM 619 C C . ASP A 1 74 ? 5.658 -16.822 -17.112 1.00 79.81 74 ASP A C 1
ATOM 621 O O . ASP A 1 74 ? 4.829 -16.609 -17.993 1.00 79.81 74 ASP A O 1
ATOM 625 N N . ALA A 1 75 ? 5.310 -16.881 -15.821 1.00 81.25 75 ALA A N 1
ATOM 626 C CA . ALA A 1 75 ? 3.928 -16.763 -15.361 1.00 81.25 75 ALA A CA 1
ATOM 627 C C . ALA A 1 75 ? 3.447 -15.305 -15.314 1.00 81.25 75 ALA A C 1
ATOM 629 O O . ALA A 1 75 ? 2.284 -15.026 -15.601 1.00 81.25 75 ALA A O 1
ATOM 630 N N . ILE A 1 76 ? 4.341 -14.378 -14.955 1.00 83.69 76 ILE A N 1
ATOM 631 C CA . ILE A 1 76 ? 4.062 -12.943 -14.846 1.00 83.69 76 ILE A CA 1
ATOM 632 C C . ILE A 1 76 ? 5.222 -12.177 -15.494 1.00 83.69 76 ILE A C 1
ATOM 634 O O . ILE A 1 76 ? 6.374 -12.468 -15.169 1.00 83.69 76 ILE A O 1
ATOM 638 N N . PRO A 1 77 ? 4.961 -11.184 -16.364 1.00 85.56 77 PRO A N 1
ATOM 639 C CA . PRO A 1 77 ? 6.009 -10.354 -16.950 1.00 85.56 77 PRO A CA 1
ATOM 640 C C . PRO A 1 77 ? 6.848 -9.634 -15.884 1.00 85.56 77 PRO A C 1
ATOM 642 O O . PRO A 1 77 ? 6.334 -8.810 -15.125 1.00 85.56 77 PRO A O 1
ATOM 645 N N . VAL A 1 78 ? 8.156 -9.906 -15.861 1.00 87.94 78 VAL A N 1
ATOM 646 C CA . VAL A 1 78 ? 9.110 -9.268 -14.937 1.00 87.94 78 VAL A CA 1
ATOM 647 C C . VAL A 1 78 ? 9.975 -8.249 -15.678 1.00 87.94 78 VAL A C 1
ATOM 649 O O . VAL A 1 78 ? 10.522 -8.540 -16.743 1.00 87.94 78 VAL A O 1
ATOM 652 N N . LEU A 1 79 ? 10.116 -7.052 -15.112 1.00 87.75 79 LEU A N 1
ATOM 653 C CA . LEU A 1 79 ? 10.931 -5.957 -15.635 1.00 87.75 79 LEU A CA 1
ATOM 654 C C . LEU A 1 79 ? 11.999 -5.547 -14.622 1.00 87.75 79 LEU A C 1
ATOM 656 O O . LEU A 1 79 ? 11.754 -5.504 -13.424 1.00 87.75 79 LEU A O 1
ATOM 660 N N . ASN A 1 80 ? 13.169 -5.138 -15.111 1.00 86.00 80 ASN A N 1
ATOM 661 C CA . ASN A 1 80 ? 14.282 -4.726 -14.247 1.00 86.00 80 ASN A CA 1
ATOM 662 C C . ASN A 1 80 ? 14.093 -3.344 -13.594 1.00 86.00 80 ASN A C 1
ATOM 664 O O . ASN A 1 80 ? 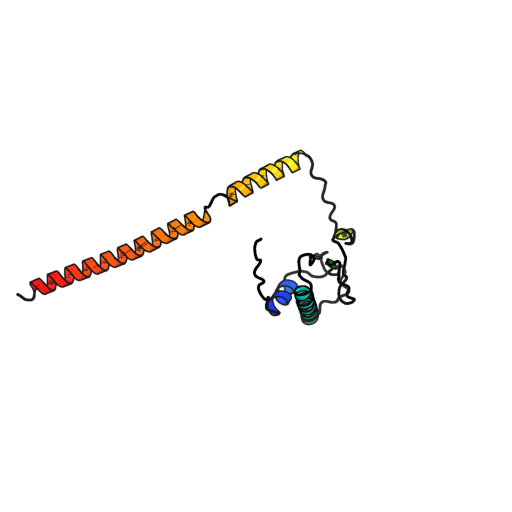14.774 -3.031 -12.622 1.00 86.00 80 ASN A O 1
ATOM 668 N N . SER A 1 81 ? 13.249 -2.492 -14.181 1.00 84.06 81 SER A N 1
ATOM 669 C CA . SER A 1 81 ? 12.981 -1.116 -13.750 1.00 84.06 81 SER A CA 1
ATOM 670 C C . SER A 1 81 ? 11.588 -0.697 -14.215 1.00 84.06 81 SER A C 1
ATOM 672 O O . SER A 1 81 ? 11.096 -1.190 -15.234 1.00 84.06 81 SER A O 1
ATOM 674 N N . VAL A 1 82 ? 11.000 0.270 -13.510 1.00 82.62 82 VAL A N 1
ATOM 675 C CA . VAL A 1 82 ? 9.773 0.984 -13.898 1.00 82.62 82 VAL A CA 1
ATOM 676 C C . VAL A 1 82 ? 9.908 1.616 -15.293 1.00 82.62 82 VAL A C 1
ATOM 678 O O . VAL A 1 82 ? 8.932 1.688 -16.033 1.00 82.62 82 VAL A O 1
ATOM 681 N N . ASP A 1 83 ? 11.121 1.994 -15.707 1.00 81.88 83 ASP A N 1
ATOM 682 C CA . ASP A 1 83 ? 11.386 2.558 -17.042 1.00 81.88 83 ASP A CA 1
ATOM 683 C C . ASP A 1 83 ? 11.138 1.561 -18.185 1.00 81.88 83 ASP A C 1
ATOM 685 O O . ASP A 1 83 ? 10.962 1.963 -19.333 1.00 81.88 83 ASP A O 1
ATOM 689 N N . GLY A 1 84 ? 11.127 0.259 -17.881 1.00 80.94 84 GLY A N 1
ATOM 690 C CA . GLY A 1 84 ? 10.831 -0.801 -18.843 1.00 80.94 84 GLY A CA 1
ATOM 691 C C . GLY A 1 84 ? 9.337 -1.004 -19.102 1.00 80.94 84 GLY A C 1
ATOM 692 O O . GLY A 1 84 ? 8.982 -1.861 -19.911 1.00 80.94 84 GLY A O 1
ATOM 693 N N . LEU A 1 85 ? 8.459 -0.270 -18.409 1.00 84.44 85 LEU A N 1
ATOM 694 C CA . LEU A 1 85 ? 7.016 -0.395 -18.590 1.00 84.44 85 LEU A CA 1
ATOM 695 C C . LEU A 1 85 ? 6.580 0.133 -19.968 1.00 84.44 85 LEU A C 1
ATOM 697 O O . LEU A 1 85 ? 7.121 1.129 -20.457 1.00 84.44 85 LEU A O 1
ATOM 701 N N . PRO A 1 86 ? 5.559 -0.482 -20.592 1.00 82.06 86 PRO A N 1
ATOM 702 C CA . PRO A 1 86 ? 5.006 0.015 -21.844 1.00 82.06 86 PRO A CA 1
ATOM 703 C C . PRO A 1 86 ? 4.538 1.473 -21.758 1.00 82.06 86 PRO A C 1
ATOM 705 O O . PRO A 1 86 ? 4.039 1.935 -20.733 1.00 82.06 86 PRO A O 1
ATOM 708 N N . SER A 1 87 ? 4.600 2.195 -22.877 1.00 77.19 87 SER A N 1
ATOM 709 C CA . SER A 1 87 ? 4.295 3.634 -22.942 1.00 77.19 87 SER A CA 1
ATOM 710 C C . SER A 1 87 ? 2.885 4.018 -22.471 1.00 77.19 87 SER A C 1
ATOM 712 O O . SER A 1 87 ? 2.680 5.144 -22.024 1.00 77.19 87 SER A O 1
ATOM 714 N N . PHE A 1 88 ? 1.920 3.096 -22.518 1.00 76.94 88 PHE A N 1
ATOM 715 C CA . PHE A 1 88 ? 0.559 3.313 -22.018 1.00 76.94 88 PHE A CA 1
ATOM 716 C C . PHE A 1 88 ? 0.445 3.285 -20.480 1.00 76.94 88 PHE A C 1
ATOM 718 O O . PHE A 1 88 ? -0.542 3.790 -19.949 1.00 76.94 88 PHE A O 1
ATOM 725 N N . PHE A 1 89 ? 1.450 2.766 -19.757 1.00 73.00 89 PHE A N 1
ATOM 726 C CA . PHE A 1 89 ? 1.582 2.944 -18.301 1.00 73.00 89 PHE A CA 1
ATOM 727 C C . PHE A 1 89 ? 2.010 4.365 -17.941 1.00 73.00 89 PHE A C 1
ATOM 729 O O . PHE A 1 89 ? 1.689 4.882 -16.871 1.00 73.00 89 PHE A O 1
ATOM 736 N N . MET A 1 90 ? 2.738 5.018 -18.845 1.00 67.25 90 MET A N 1
ATOM 737 C CA . MET A 1 90 ? 3.244 6.359 -18.626 1.00 67.25 90 MET A CA 1
ATOM 738 C C . MET A 1 90 ? 2.175 7.378 -19.005 1.00 67.25 90 MET A C 1
ATOM 740 O O . MET A 1 90 ? 2.124 7.903 -20.121 1.00 67.25 90 MET A O 1
ATOM 744 N N . LYS A 1 91 ? 1.324 7.730 -18.038 1.00 64.44 91 LYS A N 1
ATOM 745 C CA . LYS A 1 91 ? 0.546 8.965 -18.144 1.00 64.44 91 LYS A CA 1
ATOM 746 C C . LYS A 1 91 ? 1.561 10.104 -18.174 1.00 64.44 91 LYS A C 1
ATOM 748 O O . LYS A 1 91 ? 2.217 10.343 -17.166 1.00 64.44 91 LYS A O 1
ATOM 753 N N . ARG A 1 92 ? 1.732 10.766 -19.329 1.00 53.56 92 ARG A N 1
ATOM 754 C CA . ARG A 1 92 ? 2.660 11.901 -19.481 1.00 53.56 92 ARG A CA 1
ATOM 755 C C . ARG A 1 92 ? 2.344 12.926 -18.397 1.00 53.56 92 ARG A C 1
ATOM 757 O O . ARG A 1 92 ? 1.391 13.696 -18.524 1.00 53.56 92 ARG A O 1
ATOM 764 N N . ALA A 1 93 ? 3.114 12.911 -17.315 1.00 57.88 93 ALA A N 1
ATOM 765 C CA . ALA A 1 93 ? 3.016 13.928 -16.295 1.00 57.88 93 ALA A CA 1
ATOM 766 C C . ALA A 1 93 ? 3.443 15.223 -16.977 1.00 57.88 93 ALA A C 1
ATOM 768 O O . ALA A 1 93 ? 4.561 15.336 -17.480 1.00 57.88 93 ALA A O 1
ATOM 769 N N . ARG A 1 94 ? 2.522 16.182 -17.076 1.00 60.09 94 ARG A N 1
ATOM 770 C CA . ARG A 1 94 ? 2.879 17.519 -17.537 1.00 60.09 94 ARG A CA 1
ATOM 771 C C . ARG A 1 94 ? 3.983 18.012 -16.607 1.00 60.09 94 ARG A C 1
ATOM 773 O O . ARG A 1 94 ? 3.778 18.022 -15.395 1.00 60.09 94 ARG A O 1
ATOM 780 N N . THR A 1 95 ? 5.133 18.395 -17.159 1.00 69.19 95 THR A N 1
ATOM 781 C CA . THR A 1 95 ? 6.206 19.000 -16.369 1.00 69.19 95 THR A CA 1
ATOM 782 C C . THR A 1 95 ? 5.611 20.163 -15.587 1.00 69.19 95 THR A C 1
ATOM 784 O O . THR A 1 95 ? 5.046 21.082 -16.190 1.00 69.19 95 THR A O 1
ATOM 787 N N . LEU A 1 96 ? 5.668 20.078 -14.256 1.00 67.12 96 LEU A N 1
ATOM 788 C CA . LEU A 1 96 ? 5.079 21.091 -13.391 1.00 67.12 96 LEU A CA 1
ATOM 789 C C . LEU A 1 96 ? 5.748 22.432 -13.696 1.00 67.12 96 LEU A C 1
ATOM 791 O O . LEU A 1 96 ? 6.976 22.549 -13.685 1.00 67.12 96 LEU A O 1
ATOM 795 N N . LYS A 1 97 ? 4.946 23.451 -13.998 1.00 78.75 97 LYS A N 1
ATOM 796 C CA . LYS A 1 97 ? 5.458 24.805 -14.231 1.00 78.75 97 LYS A CA 1
ATOM 797 C C . LYS A 1 97 ? 5.996 25.371 -12.914 1.00 78.75 97 LYS A C 1
ATOM 799 O O . LYS A 1 97 ? 5.553 24.978 -11.838 1.00 78.75 97 LYS A O 1
ATOM 804 N N . GLY A 1 98 ? 6.909 26.345 -12.971 1.00 81.75 98 GLY A N 1
ATOM 805 C CA . GLY A 1 98 ? 7.550 26.909 -11.769 1.00 81.75 98 GLY A CA 1
ATOM 806 C C . GLY A 1 98 ? 6.572 27.367 -10.671 1.00 81.75 98 GLY A C 1
ATOM 807 O O . GLY A 1 98 ? 6.836 27.175 -9.485 1.00 81.75 98 GLY A O 1
ATOM 808 N N . ALA A 1 99 ? 5.399 27.886 -11.054 1.00 81.31 99 ALA A N 1
ATOM 809 C CA . ALA A 1 99 ? 4.336 28.250 -10.115 1.00 81.31 99 ALA A CA 1
ATOM 810 C C . ALA A 1 99 ? 3.730 27.036 -9.380 1.00 81.31 99 ALA A C 1
ATOM 812 O O . ALA A 1 99 ? 3.475 27.103 -8.178 1.00 81.31 99 ALA A O 1
ATOM 813 N N . GLU A 1 100 ? 3.545 25.915 -10.078 1.00 78.94 100 GLU A N 1
ATOM 814 C CA . GLU A 1 100 ? 2.993 24.671 -9.529 1.00 78.94 100 GLU A CA 1
ATOM 815 C C . GLU A 1 100 ? 4.002 23.992 -8.593 1.00 78.94 100 GLU A C 1
ATOM 817 O O . GLU A 1 100 ? 3.632 23.541 -7.511 1.00 78.94 100 GLU A O 1
ATOM 822 N N . LEU A 1 101 ? 5.293 24.005 -8.947 1.00 83.94 101 LEU A N 1
ATOM 823 C CA . LEU A 1 101 ? 6.372 23.529 -8.073 1.00 83.94 101 LEU A CA 1
ATOM 824 C C . LEU A 1 101 ? 6.470 24.355 -6.784 1.00 83.94 101 LEU A C 1
ATOM 826 O O . LEU A 1 101 ? 6.608 23.795 -5.696 1.00 83.94 101 LEU A O 1
ATOM 830 N N . SER A 1 102 ? 6.350 25.682 -6.886 1.00 85.19 102 SER A N 1
ATOM 831 C CA . SER A 1 102 ? 6.334 26.564 -5.714 1.00 85.19 102 SER A CA 1
ATOM 832 C C . SER A 1 102 ? 5.132 26.281 -4.808 1.00 85.19 102 SER A C 1
ATOM 834 O O . SER A 1 102 ? 5.275 26.215 -3.584 1.00 85.19 102 SER A O 1
ATOM 836 N N . LEU A 1 103 ? 3.951 26.057 -5.393 1.00 87.50 103 LEU A 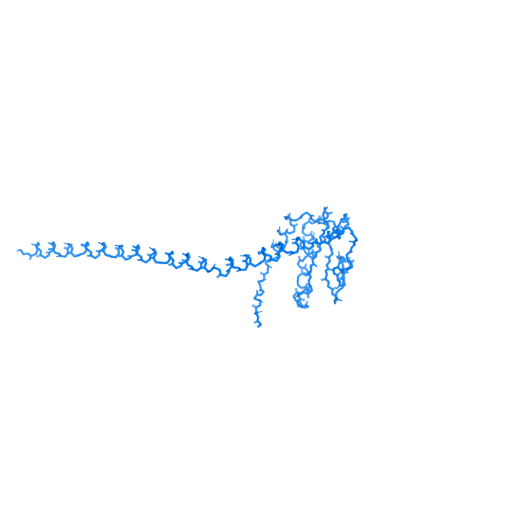N 1
ATOM 837 C CA . LEU A 1 103 ? 2.744 25.705 -4.649 1.00 87.50 103 LEU A CA 1
ATOM 838 C C . LEU A 1 103 ? 2.891 24.347 -3.949 1.00 87.50 103 LEU A C 1
ATOM 840 O O . LEU A 1 103 ? 2.593 24.238 -2.761 1.00 87.50 103 LEU A O 1
ATOM 844 N N . LEU A 1 104 ? 3.420 23.341 -4.647 1.00 85.44 104 LEU A N 1
ATOM 845 C CA . LEU A 1 104 ? 3.690 22.018 -4.086 1.00 85.44 104 LEU A CA 1
ATOM 846 C C . LEU A 1 104 ? 4.681 22.097 -2.916 1.00 85.44 104 LEU A C 1
ATOM 848 O O . LEU A 1 104 ? 4.458 21.483 -1.874 1.00 85.44 104 LEU A O 1
ATOM 852 N N . GLY A 1 105 ? 5.734 22.908 -3.047 1.00 86.50 105 GLY A N 1
ATOM 853 C CA . GLY A 1 105 ? 6.684 23.173 -1.967 1.00 86.50 105 GLY A CA 1
ATOM 854 C C . GLY A 1 105 ? 6.014 23.783 -0.732 1.00 86.50 105 GLY A C 1
ATOM 855 O O . GLY A 1 105 ? 6.225 23.307 0.384 1.00 86.50 105 GLY A O 1
ATOM 856 N N . LYS A 1 106 ? 5.141 24.782 -0.918 1.00 90.19 106 LYS A N 1
ATOM 857 C CA . LYS A 1 106 ? 4.368 25.391 0.181 1.00 90.19 106 LYS A CA 1
ATOM 858 C C . LYS A 1 106 ? 3.439 24.381 0.855 1.00 90.19 106 LYS A C 1
ATOM 860 O O . LYS A 1 106 ? 3.399 24.327 2.083 1.00 90.19 106 LYS A O 1
ATOM 865 N N . ILE A 1 107 ? 2.737 23.560 0.074 1.00 88.50 107 ILE A N 1
ATOM 866 C CA . ILE A 1 107 ? 1.853 22.504 0.589 1.00 88.50 107 ILE A CA 1
ATOM 867 C C . ILE A 1 107 ? 2.654 21.481 1.395 1.00 88.50 107 ILE A C 1
ATOM 869 O O . ILE A 1 107 ? 2.247 21.128 2.497 1.00 88.50 107 ILE A O 1
ATOM 873 N N . LYS A 1 108 ? 3.824 21.058 0.907 1.00 86.88 108 LYS A N 1
ATOM 874 C CA . LYS A 1 108 ? 4.697 20.116 1.617 1.00 86.88 108 LYS A CA 1
ATOM 875 C C . LYS A 1 108 ? 5.158 20.671 2.967 1.00 86.88 108 LYS A C 1
ATOM 877 O O . LYS A 1 108 ? 5.122 19.955 3.962 1.00 86.88 108 LYS A O 1
ATOM 882 N N . ILE A 1 109 ? 5.532 21.950 3.029 1.00 85.31 109 ILE A N 1
ATOM 883 C CA . ILE A 1 109 ? 5.910 22.618 4.286 1.00 85.31 109 ILE A CA 1
ATOM 884 C C . ILE A 1 109 ? 4.717 22.705 5.245 1.00 85.31 109 ILE A C 1
ATOM 886 O O . ILE A 1 109 ? 4.874 22.457 6.438 1.00 85.31 109 ILE A O 1
ATOM 890 N N . LEU A 1 110 ? 3.524 23.044 4.747 1.00 82.38 110 LEU A N 1
ATOM 891 C CA . LEU A 1 110 ? 2.306 23.075 5.562 1.00 82.38 110 LEU A CA 1
ATOM 892 C C . LEU A 1 110 ? 1.938 21.687 6.088 1.00 82.38 110 LEU A C 1
ATOM 894 O O . LEU A 1 110 ? 1.585 21.565 7.256 1.00 82.38 110 LEU A O 1
ATOM 898 N N . PHE A 1 111 ? 2.072 20.652 5.261 1.00 81.62 111 PHE A N 1
ATOM 899 C CA . PHE A 1 111 ? 1.843 19.265 5.650 1.00 81.62 111 PHE A CA 1
ATOM 900 C C . PHE A 1 111 ? 2.818 18.823 6.741 1.00 81.62 111 PHE A C 1
ATOM 902 O O . PHE A 1 111 ? 2.389 18.285 7.755 1.00 81.62 111 PHE A O 1
ATOM 909 N N . LEU A 1 112 ? 4.112 19.120 6.585 1.00 78.12 112 LEU A N 1
ATOM 910 C CA . LEU A 1 112 ? 5.111 18.841 7.616 1.00 78.12 112 LEU A CA 1
ATOM 911 C C . LEU A 1 112 ? 4.788 19.588 8.911 1.00 78.12 112 LEU A C 1
ATOM 913 O O . LEU A 1 112 ? 4.734 18.961 9.956 1.00 78.12 112 LEU A O 1
ATOM 917 N N . LYS A 1 113 ? 4.452 20.882 8.851 1.00 75.06 113 LYS A N 1
ATOM 918 C CA . LYS A 1 113 ? 4.023 21.654 10.033 1.00 75.06 113 LYS A CA 1
ATOM 919 C C . LYS A 1 113 ? 2.735 21.129 10.671 1.00 75.06 113 LYS A C 1
ATOM 921 O O . LYS A 1 113 ? 2.544 21.300 11.870 1.00 75.06 113 LYS A O 1
ATOM 926 N N . ALA A 1 114 ? 1.826 20.554 9.888 1.00 71.56 114 ALA A N 1
ATOM 927 C CA . ALA A 1 114 ? 0.597 19.954 10.393 1.00 71.56 114 ALA A CA 1
ATOM 928 C C . ALA A 1 114 ? 0.858 18.591 11.049 1.00 71.56 114 ALA A C 1
ATOM 930 O O . ALA A 1 114 ? 0.251 18.304 12.075 1.00 71.56 114 ALA A O 1
ATOM 931 N N . 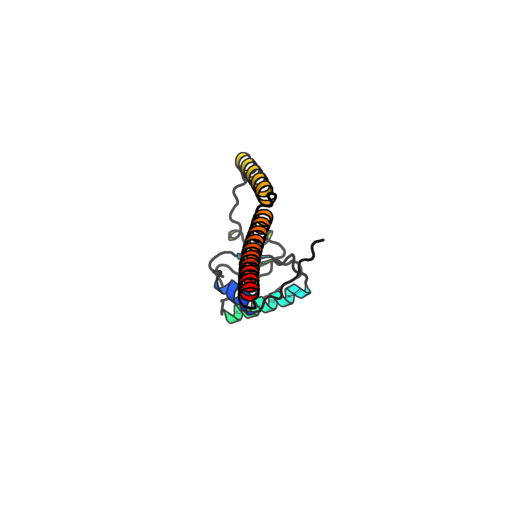ASN A 1 115 ? 1.778 17.794 10.501 1.00 69.38 115 ASN A N 1
ATOM 932 C CA . ASN A 1 115 ? 2.204 16.520 11.086 1.00 69.38 115 ASN A CA 1
ATOM 933 C C . ASN A 1 115 ? 3.089 16.700 12.324 1.00 69.38 115 ASN A C 1
ATOM 935 O O . ASN A 1 115 ? 3.011 15.892 13.240 1.00 69.38 115 ASN A O 1
ATOM 939 N N . ASP A 1 116 ? 3.890 17.764 12.366 1.00 64.44 116 ASP A N 1
ATOM 940 C CA . ASP A 1 116 ? 4.749 18.123 13.502 1.00 64.44 116 ASP A CA 1
ATOM 941 C C . ASP A 1 116 ? 3.941 18.741 14.661 1.00 64.44 116 ASP A C 1
ATOM 943 O O . ASP A 1 116 ? 4.398 18.860 15.797 1.00 64.44 116 ASP A O 1
ATOM 947 N N . ARG A 1 117 ? 2.677 19.115 14.407 1.00 63.88 117 ARG A N 1
ATOM 948 C CA . ARG A 1 117 ? 1.736 19.409 15.485 1.00 63.88 117 ARG A CA 1
ATOM 949 C C . ARG A 1 117 ? 1.269 18.095 16.074 1.00 63.88 117 ARG A C 1
ATOM 951 O O . ARG A 1 117 ? 0.392 17.429 15.530 1.00 63.88 117 ARG A O 1
ATOM 958 N N . ASP A 1 118 ? 1.794 17.821 17.254 1.00 68.31 118 ASP A N 1
ATOM 959 C CA . ASP A 1 118 ? 1.494 16.685 18.116 1.00 68.31 118 ASP A CA 1
ATOM 960 C C . ASP A 1 118 ? 0.057 16.691 18.702 1.00 68.31 118 ASP A C 1
ATOM 962 O O . ASP A 1 118 ? -0.219 16.552 19.894 1.00 68.31 118 ASP A O 1
ATOM 966 N N . LEU A 1 119 ? -0.918 16.954 17.835 1.00 70.69 119 LEU A N 1
ATOM 967 C CA . LEU A 1 119 ? -2.342 17.024 18.131 1.00 70.69 119 LEU A CA 1
ATOM 968 C C . LEU A 1 119 ? -2.863 15.658 18.565 1.00 70.69 119 LEU A C 1
ATOM 970 O O . LEU A 1 119 ? -3.727 15.589 19.436 1.00 70.69 119 LEU A O 1
ATOM 974 N N . LYS A 1 120 ? -2.326 14.573 17.995 1.00 69.06 120 LYS A N 1
ATOM 975 C CA . LYS A 1 120 ? -2.715 13.211 18.366 1.00 69.06 120 LYS A CA 1
ATOM 976 C C . LYS A 1 120 ? -2.305 12.881 19.801 1.00 69.06 120 LYS A C 1
ATOM 978 O O . LYS A 1 120 ? -3.154 12.389 20.547 1.00 69.06 120 LYS A O 1
ATOM 983 N N . GLU A 1 121 ? -1.080 13.191 20.230 1.00 74.19 121 GLU A N 1
ATOM 984 C CA . GLU A 1 121 ? -0.685 12.943 21.623 1.00 74.19 121 GLU A CA 1
ATOM 985 C C . GLU A 1 121 ? -1.400 13.884 22.589 1.00 74.19 121 GLU A C 1
ATOM 987 O O . GLU A 1 121 ? -1.863 13.436 23.637 1.00 74.19 121 GLU A O 1
ATOM 992 N N . LYS A 1 122 ? -1.624 15.151 22.216 1.00 77.75 122 LYS A N 1
ATOM 993 C CA . LYS A 1 122 ? -2.421 16.082 23.034 1.00 77.75 122 LYS A CA 1
ATOM 994 C C . LYS A 1 122 ? -3.863 15.614 23.228 1.00 77.75 122 LYS A C 1
ATOM 996 O O . LYS A 1 122 ? -4.376 15.661 24.344 1.00 77.75 122 LYS A O 1
ATOM 1001 N N . VAL A 1 123 ? -4.516 15.113 22.179 1.00 81.69 123 VAL A N 1
ATOM 1002 C CA . VAL A 1 123 ? -5.868 14.534 22.277 1.00 81.69 123 VAL A CA 1
ATOM 1003 C C . VAL A 1 123 ? -5.862 13.290 23.167 1.00 81.69 123 VAL A C 1
ATOM 1005 O O . VAL A 1 123 ? -6.746 13.138 24.014 1.00 81.69 123 VAL A O 1
ATOM 1008 N N . LYS A 1 124 ? -4.843 12.433 23.044 1.00 81.69 124 LYS A N 1
ATOM 1009 C CA . LYS A 1 124 ? -4.671 11.253 23.902 1.00 81.69 124 LYS A CA 1
ATOM 1010 C C . LYS A 1 124 ? -4.462 11.642 25.371 1.00 81.69 124 LYS A C 1
ATOM 1012 O O . LYS A 1 124 ? -5.099 11.063 26.249 1.00 81.69 124 LYS A O 1
ATOM 1017 N N . ALA A 1 125 ? -3.645 12.658 25.644 1.00 83.88 125 ALA A N 1
ATOM 1018 C CA . ALA A 1 125 ? -3.401 13.178 26.987 1.00 83.88 125 ALA 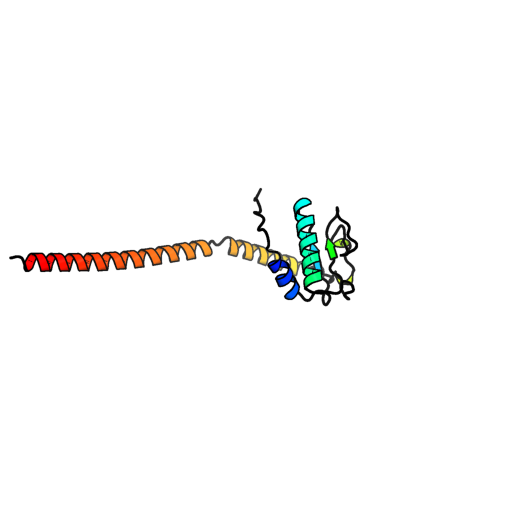A CA 1
ATOM 1019 C C . ALA A 1 125 ? -4.683 13.738 27.628 1.00 83.88 125 ALA A C 1
ATOM 1021 O O . ALA A 1 125 ? -5.008 13.390 28.763 1.00 83.88 125 ALA A O 1
ATOM 1022 N N . ILE A 1 126 ? -5.468 14.525 26.885 1.00 85.75 126 ILE A N 1
ATOM 1023 C CA . ILE A 1 126 ? -6.764 15.045 27.353 1.00 85.75 126 ILE A CA 1
ATOM 1024 C C . ILE A 1 126 ? -7.751 13.898 27.623 1.00 85.75 126 ILE A C 1
ATOM 1026 O O . ILE A 1 126 ? -8.456 13.909 28.637 1.00 85.75 126 ILE A O 1
ATOM 1030 N N . GLY A 1 127 ? -7.785 12.883 26.754 1.00 88.00 127 GLY A N 1
ATOM 1031 C CA . GLY A 1 127 ? -8.597 11.680 26.950 1.00 88.00 127 GLY A CA 1
ATOM 1032 C C . GLY A 1 127 ? -8.251 10.941 28.246 1.00 88.00 127 GLY A C 1
ATOM 1033 O O . GLY A 1 127 ? -9.150 10.585 29.013 1.00 88.00 127 GLY A O 1
ATOM 1034 N N . ASN A 1 128 ? -6.957 10.788 28.533 1.00 87.81 128 ASN A N 1
ATOM 1035 C CA . ASN A 1 128 ? -6.466 10.163 29.760 1.00 87.81 128 ASN A CA 1
ATOM 1036 C C . ASN A 1 128 ? -6.818 10.986 31.006 1.00 87.81 128 ASN A C 1
ATOM 1038 O O . ASN A 1 128 ? -7.312 10.435 31.986 1.00 87.81 128 ASN A O 1
ATOM 1042 N N . ILE A 1 129 ? -6.647 12.308 30.973 1.00 89.75 129 ILE A N 1
ATOM 1043 C CA . ILE A 1 129 ? -7.020 13.182 32.097 1.00 89.75 129 ILE A CA 1
ATOM 1044 C C . ILE A 1 129 ? -8.524 13.064 32.394 1.00 89.75 129 ILE A C 1
ATOM 1046 O O . ILE A 1 129 ? -8.932 12.898 33.546 1.00 89.75 129 ILE A O 1
ATOM 1050 N N . LYS A 1 130 ? -9.368 13.055 31.356 1.00 91.06 130 LYS A N 1
ATOM 1051 C CA . LYS A 1 130 ? -10.823 12.903 31.502 1.00 91.06 130 LYS A CA 1
ATOM 1052 C C . LYS A 1 130 ? -11.217 11.568 32.143 1.00 91.06 130 LYS A C 1
ATOM 1054 O O . LYS A 1 130 ? -12.143 11.540 32.959 1.00 91.06 130 LYS A O 1
ATOM 1059 N N . SER A 1 131 ? -10.552 10.465 31.791 1.00 89.50 131 SER A N 1
ATOM 1060 C CA . SER A 1 131 ? -10.832 9.156 32.398 1.00 89.50 131 SER A CA 1
ATOM 1061 C C . SER A 1 131 ? -10.424 9.114 33.874 1.00 89.50 131 SER A C 1
ATOM 1063 O O . SER A 1 131 ? -11.194 8.627 34.704 1.00 89.50 131 SER A O 1
ATOM 1065 N N . HIS A 1 132 ? -9.291 9.726 34.226 1.00 89.38 132 HIS A N 1
ATOM 1066 C CA . HIS A 1 132 ? -8.830 9.833 35.611 1.00 89.38 132 HIS A CA 1
ATOM 1067 C C . HIS A 1 132 ? -9.792 10.663 36.466 1.00 89.38 132 HIS A C 1
ATOM 1069 O O . HIS A 1 132 ? -10.156 10.232 37.558 1.00 89.38 132 HIS A O 1
ATOM 1075 N N . HIS A 1 133 ? -10.300 11.789 35.953 1.00 90.44 133 HIS A N 1
ATOM 1076 C CA . HIS A 1 133 ? -11.304 12.586 36.665 1.00 90.44 133 HIS A CA 1
ATOM 1077 C C . HIS A 1 133 ? -12.619 11.832 36.896 1.00 90.44 133 HIS A C 1
ATOM 1079 O O . HIS A 1 133 ? -13.195 11.932 37.980 1.00 90.44 133 HIS A O 1
ATOM 1085 N N . LYS A 1 134 ? -13.091 11.043 35.921 1.00 91.25 134 LYS A N 1
ATOM 1086 C CA . LYS A 1 134 ? -14.279 10.190 36.111 1.00 91.25 134 LYS A CA 1
ATOM 1087 C C . LYS A 1 134 ? -14.062 9.142 37.202 1.00 91.25 134 LYS A C 1
ATOM 1089 O O . LYS A 1 134 ? -14.947 8.934 38.033 1.00 91.25 134 LYS A O 1
ATOM 1094 N N . ASN A 1 135 ? -12.894 8.505 37.211 1.00 90.94 135 ASN A N 1
ATOM 1095 C CA . ASN A 1 135 ? -12.547 7.510 38.222 1.00 90.94 135 ASN A CA 1
ATOM 1096 C C . ASN A 1 135 ? -12.440 8.142 39.610 1.00 90.94 135 ASN A C 1
ATOM 1098 O O . ASN A 1 135 ? -13.052 7.639 40.550 1.00 90.94 135 ASN A O 1
ATOM 1102 N N . LEU A 1 136 ? -11.755 9.281 39.725 1.00 92.38 136 LEU A N 1
ATOM 1103 C CA . LEU A 1 136 ? -11.636 10.028 40.973 1.00 92.38 136 LEU A CA 1
ATOM 1104 C C . LEU A 1 136 ? -13.012 10.423 41.521 1.00 92.38 136 LEU A C 1
ATOM 1106 O O . LEU A 1 136 ? -13.295 10.187 42.690 1.00 92.38 136 LEU A O 1
ATOM 1110 N N . TYR A 1 137 ? -13.903 10.933 40.667 1.00 93.56 137 TYR A N 1
ATOM 1111 C CA . TYR A 1 137 ? -15.273 11.264 41.060 1.00 93.56 137 TYR A CA 1
ATOM 1112 C C . TYR A 1 137 ? -16.038 10.044 41.596 1.00 93.56 137 TYR A C 1
ATOM 1114 O O . TYR A 1 137 ? -16.699 10.127 42.632 1.00 93.56 137 TYR A O 1
ATOM 1122 N N . SER A 1 138 ? -15.927 8.896 40.920 1.00 92.75 138 SER A N 1
ATOM 1123 C CA . SER A 1 138 ? -16.549 7.640 41.359 1.00 92.75 138 SER A CA 1
ATOM 1124 C C . SER A 1 138 ? -16.031 7.196 42.730 1.00 92.75 138 SER A C 1
ATOM 1126 O O . SER A 1 138 ? -16.825 6.851 43.608 1.00 92.75 138 SER A O 1
ATOM 1128 N N . VAL A 1 139 ? -14.713 7.265 42.940 1.00 93.00 139 VAL A N 1
ATOM 1129 C CA . VAL A 1 139 ? -14.077 6.931 44.221 1.00 93.00 139 VAL A CA 1
ATOM 1130 C C . VAL A 1 139 ? -14.542 7.890 45.313 1.00 93.00 139 VAL A C 1
ATOM 1132 O O . VAL A 1 139 ? -15.076 7.422 46.311 1.00 93.00 139 VAL A O 1
ATOM 1135 N N . CYS A 1 140 ? -14.463 9.207 45.106 1.00 93.56 140 CYS A N 1
ATOM 1136 C CA . CYS A 1 140 ? -14.925 10.195 46.084 1.00 93.56 140 CYS A CA 1
ATOM 1137 C C . CYS A 1 140 ? -16.398 9.995 46.462 1.00 93.56 140 CYS A C 1
ATOM 1139 O O . CYS A 1 140 ? -16.749 10.083 47.637 1.00 93.56 140 CYS A O 1
ATOM 1141 N N . LYS A 1 141 ? -17.264 9.674 45.492 1.00 94.88 141 LYS A N 1
ATOM 1142 C CA . LYS A 1 141 ? -18.681 9.392 45.755 1.00 94.88 141 LYS A CA 1
ATOM 1143 C C . LYS A 1 141 ? -18.865 8.145 46.624 1.00 94.88 141 LYS A C 1
ATOM 1145 O O . LYS A 1 141 ? -19.690 8.166 47.535 1.00 94.88 141 LYS A O 1
ATOM 1150 N N . LYS A 1 142 ? -18.103 7.076 46.363 1.00 92.88 142 LYS A N 1
ATOM 1151 C CA . LYS A 1 142 ? -18.115 5.855 47.184 1.00 92.88 142 LYS A CA 1
ATOM 1152 C C . LYS A 1 142 ? -17.591 6.122 48.593 1.00 92.88 142 LYS A C 1
ATOM 1154 O O . LYS A 1 142 ? -18.246 5.730 49.550 1.00 92.88 142 LYS A O 1
A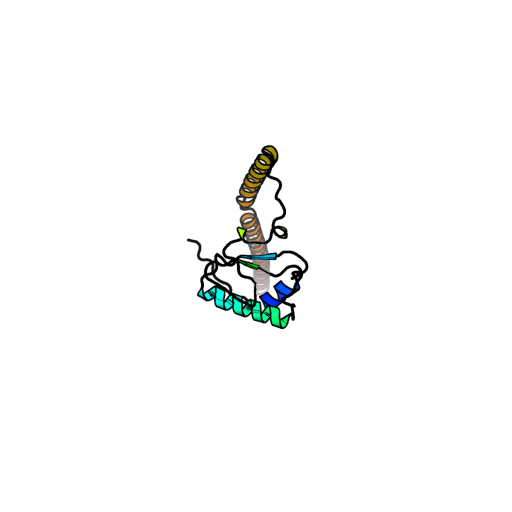TOM 1159 N N . THR A 1 143 ? -16.475 6.831 48.733 1.00 92.38 143 THR A N 1
ATOM 1160 C CA . THR A 1 143 ? -15.908 7.185 50.043 1.00 92.38 143 THR A CA 1
ATOM 1161 C C . THR A 1 143 ? -16.895 8.005 50.864 1.00 92.38 143 THR A C 1
ATOM 1163 O O . THR A 1 143 ? -17.177 7.666 52.006 1.00 92.38 143 THR A O 1
ATOM 1166 N N . LEU A 1 144 ? -17.525 9.010 50.251 1.00 93.94 144 LEU A N 1
ATOM 1167 C CA . LEU A 1 144 ? -18.526 9.844 50.915 1.00 93.94 144 LEU A CA 1
ATOM 1168 C C . LEU A 1 144 ? -19.779 9.054 51.326 1.00 93.94 144 LEU A C 1
ATOM 1170 O O . LEU A 1 144 ? -20.416 9.372 52.330 1.00 93.94 144 LEU A O 1
ATOM 1174 N N . PHE A 1 145 ? -20.145 8.020 50.567 1.00 94.31 145 PHE A N 1
ATOM 1175 C CA . PHE A 1 145 ? -21.197 7.089 50.964 1.00 94.31 145 PHE A CA 1
ATOM 1176 C C . PHE A 1 145 ? -20.783 6.251 52.182 1.00 94.31 145 PHE A C 1
ATOM 1178 O O . PHE A 1 145 ? -21.547 6.173 53.144 1.00 94.31 145 PHE A O 1
ATOM 1185 N N . TYR A 1 146 ? -19.580 5.670 52.173 1.00 94.31 146 TYR A N 1
ATOM 1186 C CA . TYR A 1 146 ? -19.077 4.870 53.292 1.00 94.31 146 TYR A CA 1
ATOM 1187 C C . TYR A 1 146 ? -18.917 5.688 54.574 1.00 94.31 146 TYR A C 1
ATOM 1189 O O . TYR A 1 146 ? -19.319 5.217 55.635 1.00 94.31 146 TYR A O 1
ATOM 1197 N N . ASP A 1 147 ? -18.445 6.931 54.479 1.00 92.50 147 ASP A N 1
ATOM 1198 C CA . ASP A 1 147 ? -18.370 7.842 55.625 1.00 92.50 147 ASP A CA 1
ATOM 1199 C C . ASP A 1 147 ? -19.752 8.104 56.226 1.00 92.50 147 ASP A C 1
ATOM 1201 O O . ASP A 1 147 ? -19.933 8.025 57.442 1.00 92.50 147 ASP A O 1
ATOM 1205 N N . LYS A 1 148 ? -20.763 8.364 55.389 1.00 91.12 148 LYS A N 1
ATOM 1206 C CA . LYS A 1 148 ? -22.145 8.543 55.862 1.00 91.12 148 LYS A CA 1
ATOM 1207 C C . LYS A 1 148 ? -22.684 7.283 56.534 1.00 91.12 148 LYS A C 1
ATOM 1209 O O . LYS A 1 148 ? -23.321 7.380 57.582 1.00 91.12 148 LYS A O 1
ATOM 1214 N N . LEU A 1 149 ? -22.421 6.112 55.958 1.00 90.56 149 LEU A N 1
ATOM 1215 C CA . LEU A 1 149 ? -22.851 4.831 56.511 1.00 90.56 149 LEU A CA 1
ATOM 1216 C C . LEU A 1 149 ? -22.194 4.563 57.873 1.00 90.56 149 LEU A C 1
ATOM 1218 O O . LEU A 1 149 ? -22.883 4.222 58.832 1.00 90.56 149 LEU A O 1
ATOM 1222 N N . TYR A 1 150 ? -20.888 4.809 57.985 1.00 92.25 150 TYR A N 1
ATOM 1223 C CA . TYR A 1 150 ? -20.138 4.694 59.234 1.00 92.25 150 TYR A CA 1
ATOM 1224 C C . TYR A 1 150 ? -20.669 5.642 60.316 1.00 92.25 150 TYR A C 1
ATOM 1226 O O . TYR A 1 150 ? -20.904 5.222 61.449 1.00 92.25 150 TYR A O 1
ATOM 1234 N N . GLN A 1 151 ? -20.932 6.907 59.972 1.00 91.81 151 GLN A N 1
ATOM 1235 C CA . GLN A 1 151 ? -21.508 7.875 60.910 1.00 91.81 151 GLN A CA 1
ATOM 1236 C C . GLN A 1 151 ? -22.906 7.458 61.389 1.00 91.81 151 GLN A C 1
ATOM 1238 O O . GLN A 1 151 ? -23.226 7.630 62.565 1.00 91.81 151 GLN A O 1
ATOM 1243 N N . ASN A 1 152 ? -23.730 6.879 60.515 1.00 86.31 152 ASN A N 1
ATOM 1244 C CA . ASN A 1 152 ? -25.062 6.391 60.877 1.00 86.31 152 ASN A CA 1
ATOM 1245 C C . ASN A 1 152 ? -25.009 5.150 61.782 1.00 86.31 152 ASN A C 1
ATOM 1247 O O . ASN A 1 152 ? -25.759 5.073 62.756 1.00 86.31 152 ASN A O 1
ATOM 1251 N N . LEU A 1 153 ? -24.092 4.215 61.514 1.00 85.50 153 LEU A N 1
ATOM 1252 C CA . LEU A 1 153 ? -23.856 3.048 62.371 1.00 85.50 153 LEU A CA 1
ATOM 1253 C C . LEU A 1 153 ? -23.345 3.466 63.754 1.00 85.50 153 LEU A C 1
ATOM 1255 O O . LEU A 1 153 ? -23.857 3.001 64.769 1.00 85.50 153 LEU A O 1
ATOM 1259 N N . LYS A 1 154 ? -22.406 4.417 63.811 1.00 86.31 154 LYS A N 1
ATOM 1260 C CA . LYS A 1 154 ? -21.885 4.969 65.070 1.00 86.31 154 LYS A CA 1
ATOM 1261 C C . LYS A 1 154 ? -22.966 5.658 65.910 1.00 86.31 154 LYS A C 1
ATOM 1263 O O . LYS A 1 154 ? -22.880 5.648 67.134 1.00 86.31 154 LYS A O 1
ATOM 1268 N N . LYS A 1 155 ? -23.969 6.264 65.266 1.00 79.81 155 LYS A N 1
ATOM 1269 C CA . LYS A 1 155 ? -25.123 6.880 65.940 1.00 79.81 155 LYS A CA 1
ATOM 1270 C C . LYS A 1 155 ? -26.177 5.871 66.402 1.00 79.81 155 LYS A C 1
ATOM 1272 O O . LYS A 1 155 ? -26.852 6.167 67.374 1.00 79.81 155 LYS A O 1
ATOM 1277 N N . SER A 1 156 ? -26.316 4.725 65.728 1.00 72.44 156 SER A N 1
ATOM 1278 C CA . SER A 1 156 ? -27.310 3.688 66.073 1.00 72.44 156 SER A CA 1
ATOM 1279 C C . SER A 1 156 ? -26.799 2.651 67.083 1.00 72.44 156 SER A C 1
ATOM 1281 O O . SER A 1 156 ? -27.587 1.876 67.605 1.00 72.44 156 SER A O 1
ATOM 1283 N N . GLY A 1 157 ? -25.484 2.600 67.325 1.00 61.84 157 GLY A N 1
ATOM 1284 C CA . GLY A 1 157 ? -24.846 1.719 68.314 1.00 61.84 157 GLY A CA 1
ATOM 1285 C C . GLY A 1 157 ? -24.654 2.338 69.707 1.00 61.84 157 GLY A C 1
ATOM 1286 O O . GLY A 1 157 ? -23.846 1.826 70.478 1.00 61.84 157 GLY A O 1
ATOM 1287 N N . LYS A 1 158 ? -25.333 3.450 70.005 1.00 47.75 158 LYS A N 1
ATOM 1288 C CA . LYS A 1 158 ? -25.516 4.020 71.349 1.00 47.75 158 LYS A CA 1
ATOM 1289 C C . LYS A 1 158 ? -26.992 3.944 71.703 1.00 47.75 158 LYS A C 1
ATOM 1291 O O . LYS A 1 158 ? -27.270 3.754 72.902 1.00 47.75 158 LYS A O 1
#

Radius of gyration: 29.83 Å; chains: 1; bounding box: 45×47×94 Å

Secondary structure (DSSP, 8-state):
----------HHHHHHHHHHS-BTTB--EEE-TTS-HHHHHHHHHHHHHHHHHTT--S--SSPPEEE-SS---SSS-EESSGGGS-TTT---PPPPPHHHHHHHHHHHHHHHHHHSS-HHHHHHHHHHHHHHHHHHHHHHHHHHHHHHHHHHHHHH--

Foldseek 3Di:
DDDDPDDPDDLVVLLVVVVVDPALPDAEEAECAPPDPVVVVVVVVSNVVSCVVVVPDCPGNHHYEYADQPDDDPSGHYDPDPVPDDPRSDPPDDDQDPVRVVVVVVVVVVVVVVVVPPVVVVVVVVVVVVVVVVVVVVVVVVVVVVVVVVVVVVVVVD

Sequence (158 aa):
MQKIDLIKWPEQTLACILKEYPLGEIPHYLDTTDLIPENFEMFFQQLLDAINELKIDTRLSYPTYLIRKDFKSDAIPVLNSVDGLPSFFMKRARTLKGAELSLLGKIKILFLKANDRDLKEKVKAIGNIKSHHKNLYSVCKKTLFYDKLYQNLKKSGK